Protein AF-A0A2E4NRJ2-F1 (afdb_monomer)

Secondary structure (DSSP, 8-state):
----------S---------------------PPPGGGB-SSSSB-HHHHHHHHHHHHHHHHHHHHHHHHHHHS--

Solvent-accessible surface area (backbone atoms only — not comparable to full-atom values): 5278 Å² total; per-residue (Å²): 136,90,79,86,78,84,80,79,72,74,88,71,76,92,78,74,88,83,74,90,73,84,89,76,94,68,100,63,84,71,84,75,66,76,54,77,93,34,45,58,84,81,86,50,68,31,58,68,60,51,52,52,52,51,54,48,55,51,51,53,51,52,54,49,51,52,54,54,49,55,60,73,67,54,81,131

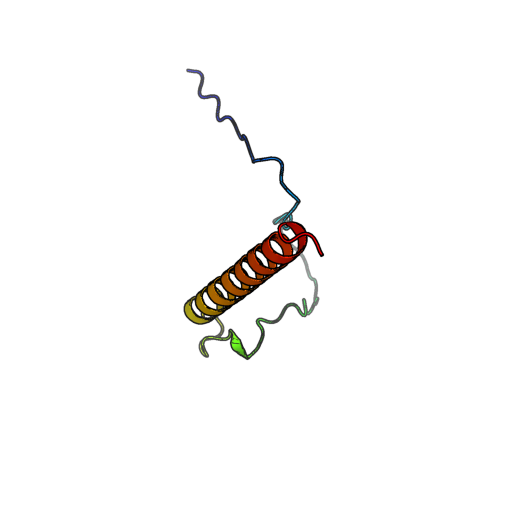Mean predicted aligned error: 16.35 Å

Sequence (76 aa):
MLISAEKTYLRGGNPLAFREHADRNAKESHRSSIPLRYRDGMGGINLEQVQRDQRRARRDIVRTMIRSLDRLRLPH

Radius of gyration: 21.12 Å; Cα contacts (8 Å, |Δi|>4): 12; chains: 1; bounding box: 56×42×46 Å

Foldseek 3Di:
DDDDPPPPPPPDDDDDDPDDDDDDDDPDPPPPQDPPQQDPVPRDGVVVSVVVVVVVVVVVVVVVVVVVVVVVPDDD

pLDDT: mean 71.13, std 22.95, range [37.72, 96.75]

Structure (mmCIF, N/CA/C/O backbone):
data_AF-A0A2E4NRJ2-F1
#
_entry.id   AF-A0A2E4NRJ2-F1
#
loop_
_atom_site.group_PDB
_atom_site.id
_atom_site.type_symbol
_atom_site.label_atom_id
_atom_site.label_alt_id
_atom_site.label_comp_id
_atom_site.label_asym_id
_atom_site.label_entity_id
_atom_site.label_seq_id
_atom_site.pdbx_PDB_ins_code
_atom_site.Cartn_x
_atom_site.Cartn_y
_atom_site.Cartn_z
_atom_site.occupancy
_atom_site.B_iso_or_equiv
_atom_site.auth_seq_id
_atom_site.auth_comp_id
_atom_site.auth_asym_id
_atom_site.auth_atom_id
_atom_site.pdbx_PDB_model_num
ATOM 1 N N . MET A 1 1 ? 31.786 30.318 16.668 1.00 37.88 1 MET A N 1
ATOM 2 C CA . MET A 1 1 ? 30.337 30.174 16.414 1.00 37.88 1 MET A CA 1
ATOM 3 C C . MET A 1 1 ? 29.960 28.719 16.627 1.00 37.88 1 MET A C 1
ATOM 5 O O . MET A 1 1 ? 30.496 27.860 15.943 1.00 37.88 1 MET A O 1
ATOM 9 N N . LEU A 1 2 ? 29.127 28.464 17.636 1.00 41.50 2 LEU A N 1
ATOM 10 C CA . LEU A 1 2 ? 28.542 27.162 17.952 1.00 41.50 2 LEU A CA 1
ATOM 11 C C . LEU A 1 2 ? 27.358 26.921 17.007 1.00 41.50 2 LEU A C 1
ATOM 13 O O . LEU A 1 2 ? 26.456 27.754 16.967 1.00 41.50 2 LEU A O 1
ATOM 17 N N . ILE A 1 3 ? 27.324 25.788 16.308 1.00 47.00 3 ILE A N 1
ATOM 18 C CA . ILE A 1 3 ? 26.077 25.238 15.761 1.00 47.00 3 ILE A CA 1
ATOM 19 C C . ILE A 1 3 ? 26.017 23.775 16.206 1.00 47.00 3 ILE A C 1
ATOM 21 O O . ILE A 1 3 ? 26.562 22.883 15.560 1.00 47.00 3 ILE A O 1
ATOM 25 N N . SER A 1 4 ? 25.399 23.554 17.370 1.00 46.44 4 SER A N 1
ATOM 26 C CA . SER A 1 4 ? 24.941 22.236 17.813 1.00 46.44 4 SER A CA 1
ATOM 27 C C . SER A 1 4 ? 23.845 21.767 16.865 1.00 46.44 4 SER A C 1
ATOM 29 O O . SER A 1 4 ? 22.751 22.322 16.870 1.00 46.44 4 SER A O 1
ATOM 31 N N . ALA A 1 5 ? 24.117 20.738 16.068 1.00 50.94 5 ALA A N 1
ATOM 32 C CA . ALA A 1 5 ? 23.061 19.977 15.418 1.00 50.94 5 ALA A CA 1
ATOM 33 C C . ALA A 1 5 ? 22.668 18.823 16.349 1.00 50.94 5 ALA A C 1
ATOM 35 O O . ALA A 1 5 ? 23.264 17.745 16.311 1.00 50.94 5 ALA A O 1
ATOM 36 N N . GLU A 1 6 ? 21.686 19.075 17.215 1.00 39.22 6 GLU A N 1
ATOM 37 C CA . GLU A 1 6 ? 20.962 18.035 17.947 1.00 39.22 6 GLU A CA 1
ATOM 38 C C . GLU A 1 6 ? 20.405 17.008 16.949 1.00 39.22 6 GLU A C 1
ATOM 40 O O . GLU A 1 6 ? 19.411 17.236 16.262 1.00 39.22 6 GLU A O 1
ATOM 45 N N . LYS A 1 7 ? 21.058 15.848 16.849 1.00 45.94 7 LYS A N 1
ATOM 46 C CA . LYS A 1 7 ? 20.513 14.672 16.166 1.00 45.94 7 LYS A CA 1
ATOM 47 C C . LYS A 1 7 ? 19.655 13.890 17.149 1.00 45.94 7 LYS A C 1
ATOM 49 O O . LYS A 1 7 ? 20.023 12.810 17.605 1.00 45.94 7 LYS A O 1
ATOM 54 N N . THR A 1 8 ? 18.485 14.431 17.461 1.00 42.56 8 THR A N 1
ATOM 55 C CA . THR A 1 8 ? 17.453 13.703 18.203 1.00 42.56 8 THR A CA 1
ATOM 56 C C . THR A 1 8 ? 16.720 12.790 17.226 1.00 42.56 8 THR A C 1
ATOM 58 O O . THR A 1 8 ? 15.585 13.041 16.823 1.00 42.56 8 THR A O 1
ATOM 61 N N . TYR A 1 9 ? 17.391 11.719 16.795 1.00 47.41 9 TYR A N 1
ATOM 62 C CA . TYR A 1 9 ? 16.693 10.620 16.145 1.00 47.41 9 TYR A CA 1
ATOM 63 C C . TYR A 1 9 ? 15.892 9.913 17.217 1.00 47.41 9 TYR A C 1
ATOM 65 O O . TYR A 1 9 ? 16.427 9.216 18.078 1.00 47.41 9 TYR A O 1
ATOM 73 N N . LEU A 1 10 ? 14.593 10.180 17.166 1.00 43.94 10 LEU A N 1
ATOM 74 C CA . LEU A 1 10 ? 13.555 9.479 17.887 1.00 43.94 10 LEU A CA 1
ATOM 75 C C . LEU A 1 10 ? 13.911 7.994 18.002 1.00 43.94 10 LEU A C 1
ATOM 77 O O . LEU A 1 10 ? 13.920 7.234 17.036 1.00 43.94 10 LEU A O 1
ATOM 81 N N . ARG A 1 11 ? 14.228 7.631 19.241 1.00 45.41 11 ARG A N 1
ATOM 82 C CA . ARG A 1 11 ? 14.266 6.290 19.802 1.00 45.41 11 ARG A CA 1
ATOM 83 C C . ARG A 1 11 ? 13.012 5.537 19.356 1.00 45.41 11 ARG A C 1
ATOM 85 O O . ARG A 1 11 ? 11.932 5.756 19.894 1.00 45.41 11 ARG A O 1
ATOM 92 N N . GLY A 1 12 ? 13.163 4.671 18.359 1.00 40.06 12 GLY A N 1
ATOM 93 C CA . GLY A 1 12 ? 12.044 3.932 17.785 1.00 40.06 12 GLY A CA 1
ATOM 94 C C . GLY A 1 12 ? 12.464 2.965 16.686 1.00 40.06 12 GLY A C 1
ATOM 95 O O . GLY A 1 12 ? 12.056 3.142 15.550 1.00 40.06 12 GLY A O 1
ATOM 96 N N . GLY A 1 13 ? 13.266 1.955 17.043 1.00 40.97 13 GLY A N 1
ATOM 97 C CA . GLY A 1 13 ? 13.434 0.715 16.272 1.00 40.97 13 GLY A CA 1
ATOM 98 C C . GLY A 1 13 ? 14.182 0.847 14.943 1.00 40.97 13 GLY A C 1
ATOM 99 O O . GLY A 1 13 ? 13.621 1.281 13.948 1.00 40.97 13 GLY A O 1
ATOM 100 N N . ASN A 1 14 ? 15.440 0.401 14.930 1.00 50.41 14 ASN A N 1
ATOM 101 C CA . ASN A 1 14 ? 16.324 0.277 13.765 1.00 50.41 14 ASN A CA 1
ATOM 102 C C . ASN A 1 14 ? 15.606 -0.037 12.431 1.00 50.41 14 ASN A C 1
ATOM 104 O O . ASN A 1 14 ? 15.133 -1.163 12.257 1.00 50.41 14 ASN A O 1
ATOM 108 N N . PRO A 1 15 ? 15.676 0.852 11.425 1.00 45.59 15 PRO A N 1
ATOM 109 C CA . PRO A 1 15 ? 15.612 0.456 10.035 1.00 45.59 15 PRO A CA 1
ATOM 110 C C . PRO A 1 15 ? 16.983 0.706 9.404 1.00 45.59 15 PRO A C 1
ATOM 112 O O . PRO A 1 15 ? 17.365 1.839 9.141 1.00 45.59 15 PRO A O 1
ATOM 115 N N . LEU A 1 16 ? 17.699 -0.394 9.171 1.00 45.31 16 LEU A N 1
ATOM 116 C CA . LEU A 1 16 ? 18.687 -0.544 8.103 1.00 45.31 16 LEU A CA 1
ATOM 117 C C . LEU A 1 16 ? 19.779 0.534 8.072 1.00 45.31 16 LEU A C 1
ATOM 119 O O . LEU A 1 16 ? 19.675 1.554 7.396 1.00 45.31 16 LEU A O 1
ATOM 123 N N . ALA A 1 17 ? 20.881 0.234 8.759 1.00 37.72 17 ALA A N 1
ATOM 124 C CA . ALA A 1 17 ? 22.159 0.887 8.538 1.00 37.72 17 ALA A CA 1
ATOM 125 C C . ALA A 1 17 ? 22.524 0.827 7.042 1.00 37.72 17 ALA A C 1
ATOM 127 O O . ALA A 1 17 ? 23.007 -0.191 6.549 1.00 37.72 17 ALA A O 1
ATOM 128 N N . PHE A 1 18 ? 22.290 1.920 6.316 1.00 46.03 18 PHE A N 1
ATOM 129 C CA . PHE A 1 18 ? 22.926 2.169 5.030 1.00 46.03 18 PHE A CA 1
ATOM 130 C C . PHE A 1 18 ? 24.393 2.481 5.325 1.00 46.03 18 PHE A C 1
ATOM 132 O O . PHE A 1 18 ? 24.758 3.610 5.653 1.00 46.03 18 PHE A O 1
ATOM 139 N N . ARG A 1 19 ? 25.218 1.433 5.334 1.00 38.16 19 ARG A N 1
ATOM 140 C CA . ARG A 1 19 ? 26.665 1.543 5.476 1.00 38.16 19 ARG A CA 1
ATOM 141 C C . ARG A 1 19 ? 27.263 1.505 4.077 1.00 38.16 19 ARG A C 1
ATOM 143 O O . ARG A 1 19 ? 27.425 0.440 3.493 1.00 38.16 19 ARG A O 1
ATOM 150 N N . GLU A 1 20 ? 27.552 2.681 3.545 1.00 45.81 20 GLU A N 1
ATOM 151 C CA . GLU A 1 20 ? 28.306 2.840 2.309 1.00 45.81 20 GLU A CA 1
ATOM 152 C C . GLU A 1 20 ? 29.774 2.491 2.608 1.00 45.81 20 GLU A C 1
ATOM 154 O O . GLU A 1 20 ? 30.481 3.240 3.280 1.00 45.81 20 GLU A O 1
ATOM 159 N N . HIS A 1 21 ? 30.219 1.305 2.188 1.00 39.66 21 HIS A N 1
ATOM 160 C CA . HIS A 1 21 ? 31.641 0.980 2.107 1.00 39.66 21 HIS A CA 1
ATOM 161 C C . HIS A 1 21 ? 31.979 0.632 0.664 1.00 39.66 21 HIS A C 1
ATOM 163 O O . HIS A 1 21 ? 31.441 -0.305 0.079 1.00 39.66 21 HIS A O 1
ATOM 169 N N . ALA A 1 22 ? 32.860 1.458 0.113 1.00 46.78 22 ALA A N 1
ATOM 170 C CA . ALA A 1 22 ? 33.415 1.344 -1.214 1.00 46.78 22 ALA A CA 1
ATOM 171 C C . ALA A 1 22 ? 34.278 0.083 -1.391 1.00 46.78 22 ALA A C 1
ATOM 173 O O . ALA A 1 22 ? 34.972 -0.346 -0.472 1.00 46.78 22 ALA A O 1
ATOM 174 N N . ASP A 1 23 ? 34.267 -0.382 -2.640 1.00 46.88 23 ASP A N 1
ATOM 175 C CA . ASP A 1 23 ? 35.303 -1.144 -3.342 1.00 46.88 23 ASP A CA 1
ATOM 176 C C . ASP A 1 23 ? 35.628 -2.566 -2.841 1.00 46.88 23 ASP A C 1
ATOM 178 O O . ASP A 1 23 ? 36.433 -2.775 -1.937 1.00 46.88 23 ASP A O 1
ATOM 182 N N . ARG A 1 24 ? 35.062 -3.568 -3.529 1.00 41.16 24 ARG A N 1
ATOM 183 C CA . ARG A 1 24 ? 35.787 -4.552 -4.367 1.00 41.16 24 ARG A CA 1
ATOM 184 C C . ARG A 1 24 ? 34.957 -5.815 -4.548 1.00 41.16 24 ARG A C 1
ATOM 186 O O . ARG A 1 24 ? 34.590 -6.471 -3.585 1.00 41.16 24 ARG A O 1
ATOM 193 N N . ASN A 1 25 ? 34.767 -6.180 -5.814 1.00 49.59 25 ASN A N 1
ATOM 194 C CA . ASN A 1 25 ? 34.629 -7.559 -6.282 1.00 49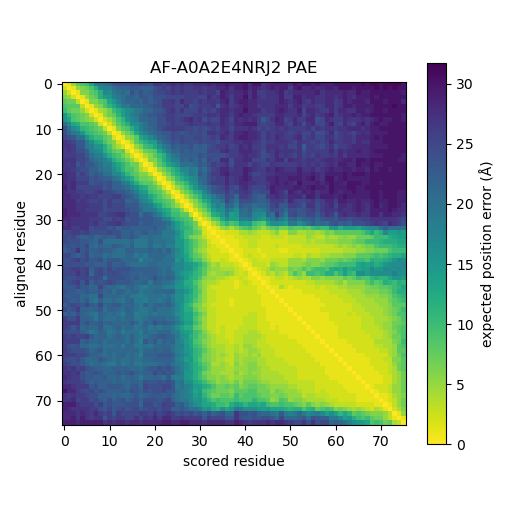.59 25 ASN A CA 1
ATOM 195 C C . ASN A 1 25 ? 33.776 -8.480 -5.391 1.00 49.59 25 ASN A C 1
ATOM 197 O O . ASN A 1 25 ? 34.282 -9.375 -4.720 1.00 49.59 25 ASN A O 1
ATOM 201 N N . ALA A 1 26 ? 32.463 -8.290 -5.449 1.00 42.06 26 ALA A N 1
ATOM 202 C CA . ALA 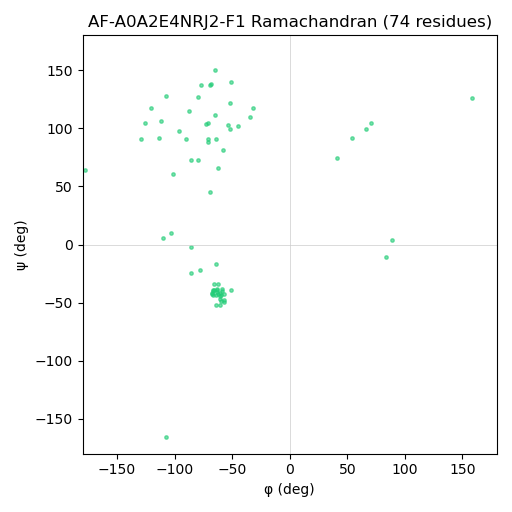A 1 26 ? 31.523 -9.293 -4.999 1.00 42.06 26 ALA A CA 1
ATOM 203 C C . ALA A 1 26 ? 30.560 -9.555 -6.154 1.00 42.06 26 ALA A C 1
ATOM 205 O O . ALA A 1 26 ? 29.673 -8.755 -6.456 1.00 42.06 26 ALA A O 1
ATOM 206 N N . LYS A 1 27 ? 30.745 -10.697 -6.825 1.00 49.50 27 LYS A N 1
ATOM 207 C CA . LYS A 1 27 ? 29.671 -11.388 -7.548 1.00 49.50 27 LYS A CA 1
ATOM 208 C C . LYS A 1 27 ? 28.611 -11.807 -6.531 1.00 49.50 27 LYS A C 1
ATOM 210 O O . LYS A 1 27 ? 28.415 -12.985 -6.262 1.00 49.50 27 LYS A O 1
ATOM 215 N N . GLU A 1 28 ? 27.953 -10.839 -5.926 1.00 50.19 28 GLU A N 1
ATOM 216 C CA . GLU A 1 28 ? 26.931 -11.068 -4.934 1.00 50.19 28 GLU A CA 1
ATOM 217 C C . GLU A 1 28 ? 25.650 -10.582 -5.569 1.00 50.19 28 GLU A C 1
ATOM 219 O O . GLU A 1 28 ? 25.307 -9.403 -5.548 1.00 50.19 28 GLU A O 1
ATOM 224 N N . SER A 1 29 ? 24.980 -11.528 -6.223 1.00 49.81 29 SER A N 1
ATOM 225 C CA . SER A 1 29 ? 23.583 -11.410 -6.601 1.00 49.81 29 SER A CA 1
ATOM 226 C C . SER A 1 29 ? 22.795 -11.175 -5.311 1.00 49.81 29 SER A C 1
ATOM 228 O O . SER A 1 29 ? 22.280 -12.107 -4.696 1.00 49.81 29 SER A O 1
ATOM 230 N N . HIS A 1 30 ? 22.776 -9.923 -4.852 1.00 50.72 30 HIS A N 1
ATOM 231 C CA . HIS A 1 30 ? 21.938 -9.450 -3.769 1.00 50.72 30 HIS A CA 1
ATOM 232 C C . HIS A 1 30 ? 20.508 -9.612 -4.271 1.00 50.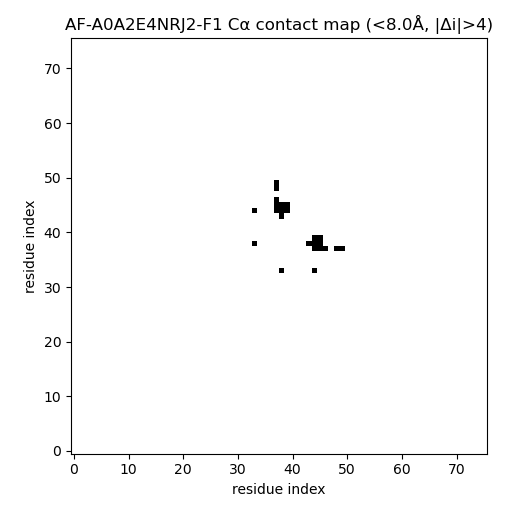72 30 HIS A C 1
ATOM 234 O O . HIS A 1 30 ? 19.952 -8.762 -4.965 1.00 50.72 30 HIS A O 1
ATOM 240 N N . ARG A 1 31 ? 19.931 -10.781 -3.985 1.00 50.44 31 ARG A N 1
ATOM 241 C CA . ARG A 1 31 ? 18.557 -11.177 -4.299 1.00 50.44 31 ARG A CA 1
ATOM 242 C C . ARG A 1 31 ? 17.542 -10.390 -3.457 1.00 50.44 31 ARG A C 1
ATOM 244 O O . ARG A 1 31 ? 16.581 -10.953 -2.950 1.00 50.44 31 ARG A O 1
ATOM 251 N N . SER A 1 32 ? 17.705 -9.079 -3.340 1.00 59.94 32 SER A N 1
ATOM 252 C CA . SER A 1 32 ? 16.637 -8.149 -2.981 1.00 59.94 32 SER A CA 1
ATOM 253 C C . SER A 1 32 ? 16.149 -7.465 -4.256 1.00 59.94 32 SER A C 1
ATOM 255 O O . SER A 1 32 ? 16.232 -6.254 -4.437 1.00 59.94 32 SER A O 1
ATOM 257 N N . SER A 1 33 ? 15.653 -8.273 -5.196 1.00 77.56 33 SER A N 1
ATOM 258 C CA . SER A 1 33 ? 15.038 -7.722 -6.399 1.00 77.56 33 SER A CA 1
ATOM 259 C C . SER A 1 33 ? 13.728 -7.031 -6.033 1.00 77.56 33 SER A C 1
ATOM 261 O O . SER A 1 33 ? 12.934 -7.566 -5.256 1.00 77.56 33 SER A O 1
ATOM 263 N N . ILE A 1 34 ? 13.487 -5.861 -6.628 1.00 80.31 34 ILE A N 1
ATOM 264 C CA . ILE A 1 34 ? 12.202 -5.165 -6.550 1.00 80.31 34 ILE A CA 1
ATOM 265 C C . ILE A 1 34 ? 11.102 -6.161 -6.952 1.00 80.31 34 ILE A C 1
ATOM 267 O O . ILE A 1 34 ? 11.167 -6.699 -8.071 1.00 80.31 34 ILE A O 1
ATOM 271 N N . PRO A 1 35 ? 10.104 -6.422 -6.079 1.00 87.81 35 PRO A N 1
ATOM 272 C CA . PRO A 1 35 ? 8.990 -7.303 -6.404 1.00 87.81 35 PRO A CA 1
ATOM 273 C C . PRO A 1 35 ? 8.360 -6.905 -7.735 1.00 87.81 35 PRO A C 1
ATOM 275 O O . PRO A 1 35 ? 8.186 -5.717 -7.993 1.00 87.81 35 PRO A O 1
ATOM 278 N N . LEU A 1 36 ? 7.975 -7.886 -8.558 1.00 87.62 36 LEU A N 1
ATOM 279 C CA . LEU A 1 36 ? 7.436 -7.637 -9.904 1.00 87.62 36 LEU A CA 1
ATOM 280 C C . LEU A 1 36 ? 6.298 -6.606 -9.901 1.00 87.62 36 LEU A C 1
ATOM 282 O O . LEU A 1 36 ? 6.269 -5.728 -10.753 1.00 87.62 36 LEU A O 1
ATOM 286 N N . ARG A 1 37 ? 5.426 -6.652 -8.885 1.00 88.75 37 ARG A N 1
ATOM 287 C CA . ARG A 1 37 ? 4.312 -5.708 -8.713 1.00 88.75 37 ARG A CA 1
ATOM 288 C C . ARG A 1 37 ? 4.732 -4.257 -8.472 1.00 88.75 37 ARG A C 1
ATOM 290 O O . ARG A 1 37 ? 3.892 -3.388 -8.577 1.00 88.75 37 ARG A O 1
ATOM 297 N N . TYR A 1 38 ? 5.978 -3.993 -8.096 1.00 92.38 38 TYR A N 1
ATOM 298 C CA . TYR A 1 38 ? 6.488 -2.645 -7.846 1.00 92.38 38 TYR A CA 1
ATOM 299 C C . TYR A 1 38 ? 7.488 -2.194 -8.900 1.00 92.38 38 TYR A C 1
ATOM 301 O O . TYR A 1 38 ? 8.071 -1.133 -8.733 1.00 92.38 38 TYR A O 1
ATOM 309 N N . ARG A 1 39 ? 7.713 -2.962 -9.970 1.00 90.44 39 ARG A N 1
ATOM 310 C CA . ARG A 1 39 ? 8.557 -2.505 -11.076 1.00 90.44 39 ARG A CA 1
ATOM 311 C C . ARG A 1 39 ? 7.778 -1.519 -11.940 1.00 90.44 39 ARG A C 1
ATOM 313 O O . ARG A 1 39 ? 6.611 -1.748 -12.238 1.00 90.44 39 ARG A O 1
ATOM 320 N N . ASP A 1 40 ? 8.427 -0.437 -12.349 1.00 88.00 40 ASP A N 1
ATOM 321 C CA . ASP A 1 40 ? 7.844 0.578 -13.243 1.00 88.00 40 ASP A CA 1
ATOM 322 C C . ASP A 1 40 ? 7.989 0.246 -14.741 1.00 88.00 40 ASP A C 1
ATOM 324 O O . ASP A 1 40 ? 7.508 0.990 -15.589 1.00 88.00 40 ASP A O 1
ATOM 328 N N . GLY A 1 41 ? 8.646 -0.871 -15.075 1.00 81.44 41 GLY A N 1
ATOM 329 C CA . GLY A 1 41 ? 8.920 -1.288 -16.454 1.00 81.44 41 GLY A CA 1
ATOM 330 C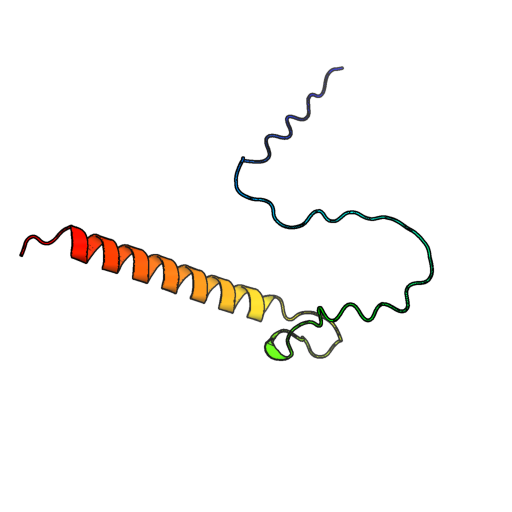 C . GLY A 1 41 ? 10.162 -0.643 -17.082 1.00 81.44 41 GLY A C 1
ATOM 331 O O . GLY A 1 41 ? 10.624 -1.129 -18.108 1.00 81.44 41 GLY A O 1
ATOM 332 N N . MET A 1 42 ? 10.758 0.369 -16.443 1.00 87.44 42 MET A N 1
ATOM 333 C CA . MET A 1 42 ? 11.989 1.051 -16.874 1.00 87.44 42 MET A CA 1
ATOM 334 C C . MET A 1 42 ? 13.221 0.625 -16.057 1.00 87.44 42 MET A C 1
ATOM 336 O O . MET A 1 42 ? 14.290 1.217 -16.167 1.00 87.44 42 MET A O 1
ATOM 340 N N . GLY A 1 43 ? 13.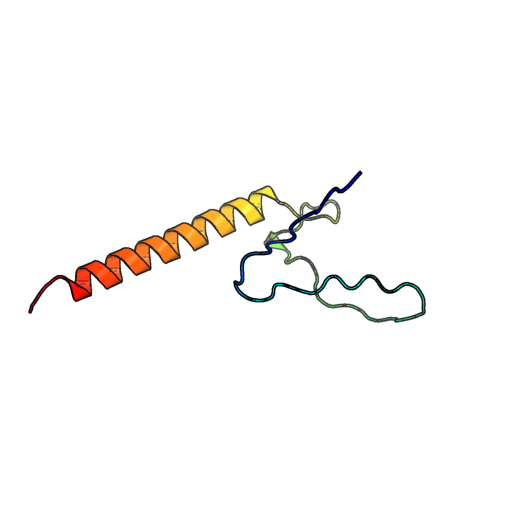080 -0.415 -15.231 1.00 80.94 43 GLY A N 1
ATOM 341 C CA . GLY A 1 43 ? 14.133 -0.896 -14.333 1.00 80.94 43 GLY A CA 1
ATOM 342 C C . GLY A 1 43 ? 14.139 -0.216 -12.960 1.00 80.94 43 GLY A C 1
ATOM 343 O O . GLY A 1 43 ? 15.008 -0.525 -12.147 1.00 80.94 43 GLY A O 1
ATOM 344 N N . GLY A 1 44 ? 13.167 0.656 -12.680 1.00 89.50 44 GLY A N 1
ATOM 345 C CA . GLY A 1 44 ? 12.974 1.326 -11.400 1.00 89.50 44 GLY A CA 1
ATOM 346 C C . GLY A 1 44 ? 11.775 0.796 -10.607 1.00 89.50 44 GLY A C 1
ATOM 347 O O . GLY A 1 44 ? 11.224 -0.282 -10.867 1.00 89.50 44 GLY A O 1
ATOM 348 N N . ILE A 1 45 ? 11.389 1.564 -9.585 1.00 91.62 45 ILE A N 1
ATOM 349 C CA . ILE A 1 45 ? 10.292 1.244 -8.666 1.00 91.62 45 ILE A CA 1
ATOM 350 C C . ILE A 1 45 ? 9.102 2.160 -8.954 1.00 91.62 45 ILE A C 1
ATOM 352 O O . ILE A 1 45 ? 9.219 3.381 -8.879 1.00 91.62 45 ILE A O 1
ATOM 356 N N . ASN A 1 46 ? 7.918 1.581 -9.150 1.00 93.00 46 ASN A N 1
ATOM 357 C CA . ASN A 1 46 ? 6.652 2.304 -9.163 1.00 93.00 46 ASN A CA 1
ATOM 358 C C . ASN A 1 46 ? 6.294 2.775 -7.739 1.00 93.00 46 ASN A C 1
ATOM 360 O O . ASN A 1 46 ? 5.605 2.089 -6.974 1.00 93.00 46 ASN A O 1
ATOM 364 N N . LEU A 1 47 ? 6.783 3.963 -7.377 1.00 93.06 47 LEU A N 1
ATOM 365 C CA . LEU A 1 47 ? 6.583 4.561 -6.055 1.00 93.06 47 LEU A CA 1
ATOM 366 C C . LEU A 1 47 ? 5.111 4.828 -5.741 1.00 93.06 47 LEU A C 1
ATOM 368 O O . LEU A 1 47 ? 4.702 4.688 -4.588 1.00 93.06 47 LEU A O 1
ATOM 372 N N . GLU A 1 48 ? 4.293 5.173 -6.736 1.00 94.56 48 GLU A N 1
ATOM 373 C CA . GLU A 1 48 ? 2.871 5.410 -6.496 1.00 94.56 48 GLU A CA 1
ATOM 374 C C . GLU A 1 48 ? 2.170 4.153 -5.989 1.00 94.56 48 GLU A C 1
ATOM 376 O O . GLU A 1 48 ? 1.353 4.215 -5.065 1.00 94.56 48 GLU A O 1
ATOM 381 N N . GLN A 1 49 ? 2.487 3.004 -6.586 1.00 92.94 49 GLN A N 1
ATOM 382 C CA . GLN A 1 49 ? 1.912 1.729 -6.186 1.00 92.94 49 GLN A CA 1
ATOM 383 C C . GLN A 1 49 ? 2.371 1.328 -4.785 1.00 92.94 49 GLN A C 1
ATOM 385 O O . GLN A 1 49 ? 1.541 0.950 -3.958 1.00 92.94 49 GLN A O 1
ATOM 390 N N . VAL A 1 50 ? 3.659 1.504 -4.478 1.00 94.44 50 VAL A N 1
ATOM 391 C CA . VAL A 1 50 ? 4.191 1.284 -3.125 1.00 94.44 50 VAL A CA 1
ATOM 392 C C . VAL A 1 50 ? 3.455 2.157 -2.107 1.00 94.44 50 VAL A C 1
ATOM 394 O O . VAL A 1 50 ? 2.987 1.661 -1.082 1.00 94.44 50 VAL A O 1
ATOM 397 N N . GLN A 1 51 ? 3.285 3.449 -2.391 1.00 95.19 51 GLN A N 1
ATOM 398 C CA . GLN A 1 51 ? 2.595 4.362 -1.481 1.00 95.19 51 GLN A CA 1
ATOM 399 C C . GLN A 1 51 ? 1.107 4.024 -1.318 1.00 95.19 51 GLN A C 1
ATOM 401 O O . GLN A 1 51 ? 0.573 4.121 -0.210 1.00 95.19 51 GLN A O 1
ATOM 406 N N . ARG A 1 52 ? 0.412 3.627 -2.395 1.00 96.19 52 ARG A N 1
ATOM 407 C CA . ARG A 1 52 ? -0.991 3.181 -2.322 1.00 96.19 52 ARG A CA 1
ATOM 408 C C . ARG A 1 52 ? -1.125 1.960 -1.413 1.00 96.19 52 ARG A C 1
ATOM 410 O O . ARG A 1 52 ? -1.984 1.970 -0.530 1.00 96.19 52 ARG A O 1
ATOM 417 N N . ASP A 1 53 ? -0.262 0.964 -1.581 1.00 95.31 53 ASP A N 1
ATOM 418 C CA . ASP A 1 53 ? -0.270 -0.252 -0.767 1.00 95.31 53 ASP A CA 1
ATOM 419 C C . ASP A 1 53 ? 0.049 0.045 0.700 1.00 95.31 53 ASP A C 1
ATOM 421 O O . ASP A 1 53 ? -0.655 -0.423 1.593 1.00 95.31 53 ASP A O 1
ATOM 425 N N . GLN A 1 54 ? 1.040 0.898 0.969 1.00 95.50 54 GLN A N 1
ATOM 426 C CA . GLN A 1 54 ? 1.358 1.324 2.333 1.00 95.50 54 GLN A CA 1
ATOM 427 C C . GLN A 1 54 ? 0.185 2.048 3.001 1.00 95.50 54 GLN A C 1
ATOM 429 O O . GLN A 1 54 ? -0.109 1.798 4.170 1.00 95.50 54 GLN A O 1
ATOM 434 N N . ARG A 1 55 ? -0.519 2.931 2.278 1.00 96.75 55 ARG A N 1
ATOM 435 C CA . ARG A 1 55 ? -1.719 3.598 2.809 1.00 96.75 55 ARG A CA 1
ATOM 436 C C . ARG A 1 55 ? -2.830 2.599 3.128 1.00 96.75 55 ARG A C 1
ATOM 438 O O . ARG A 1 55 ? -3.497 2.762 4.147 1.00 96.75 55 ARG A O 1
ATOM 445 N N . ARG A 1 56 ? -3.023 1.575 2.290 1.00 95.50 56 ARG A N 1
ATOM 446 C CA . ARG A 1 56 ? -4.000 0.500 2.538 1.00 95.50 56 ARG A CA 1
ATOM 447 C C . ARG A 1 56 ? -3.627 -0.306 3.779 1.00 95.50 56 ARG A C 1
ATOM 449 O O . ARG A 1 56 ? -4.424 -0.360 4.707 1.00 95.50 56 ARG A O 1
ATOM 456 N N . ALA A 1 57 ? -2.388 -0.786 3.860 1.00 95.06 57 ALA A N 1
ATOM 457 C CA . ALA A 1 57 ? -1.898 -1.537 5.013 1.00 95.06 57 ALA A CA 1
ATOM 458 C C . ALA A 1 57 ? -2.040 -0.746 6.326 1.00 95.06 57 ALA A C 1
ATOM 460 O O . ALA A 1 57 ? -2.513 -1.277 7.328 1.00 95.06 57 ALA A O 1
ATOM 461 N N . ARG A 1 58 ? -1.711 0.555 6.318 1.00 94.94 58 ARG A N 1
ATOM 462 C CA . ARG A 1 58 ? -1.912 1.434 7.485 1.00 94.94 58 ARG A CA 1
ATOM 463 C C . ARG A 1 58 ? -3.383 1.528 7.892 1.00 94.94 58 ARG A C 1
ATOM 465 O O . ARG A 1 58 ? -3.684 1.449 9.079 1.00 94.94 58 ARG A O 1
ATOM 472 N N . ARG A 1 59 ? -4.300 1.683 6.930 1.00 96.12 59 ARG A N 1
ATOM 473 C CA . ARG A 1 59 ? -5.748 1.723 7.202 1.00 96.12 59 ARG A CA 1
ATOM 474 C C . ARG A 1 59 ? -6.250 0.411 7.792 1.00 96.12 59 ARG A C 1
ATOM 476 O O . ARG A 1 59 ? -7.042 0.451 8.727 1.00 96.12 59 ARG A O 1
ATOM 483 N N . ASP A 1 60 ? -5.773 -0.721 7.290 1.00 95.44 60 ASP A N 1
ATOM 484 C CA . ASP A 1 60 ? -6.179 -2.038 7.782 1.00 95.44 60 ASP A CA 1
ATOM 485 C C . ASP A 1 60 ? -5.707 -2.277 9.219 1.00 95.44 60 ASP A C 1
ATOM 487 O O . ASP A 1 60 ? -6.478 -2.761 10.052 1.00 95.44 60 ASP A O 1
ATOM 491 N N . ILE A 1 61 ? -4.481 -1.853 9.542 1.00 95.25 61 ILE A N 1
ATOM 492 C CA . ILE A 1 61 ? -3.954 -1.887 10.912 1.00 95.25 61 ILE A CA 1
ATOM 493 C C . ILE A 1 61 ? -4.819 -1.025 11.836 1.00 95.25 61 ILE A C 1
ATOM 495 O O . ILE A 1 61 ? -5.315 -1.526 12.843 1.00 95.25 61 ILE A O 1
ATOM 499 N N . VAL A 1 62 ? -5.069 0.239 11.478 1.00 95.44 62 VAL A N 1
ATOM 500 C CA . VAL A 1 62 ? -5.894 1.152 12.292 1.00 95.44 62 VAL A CA 1
ATOM 501 C C . VAL A 1 62 ? -7.307 0.600 12.480 1.00 95.44 62 VAL A C 1
ATOM 503 O O . VAL A 1 62 ? -7.833 0.600 13.590 1.00 95.44 62 VAL A O 1
ATOM 506 N N . ARG A 1 63 ? -7.920 0.068 11.420 1.00 95.44 63 ARG A N 1
ATOM 507 C CA . ARG A 1 63 ? -9.258 -0.529 11.494 1.00 95.44 63 ARG A CA 1
ATOM 508 C C . ARG A 1 63 ? -9.288 -1.744 12.417 1.00 95.44 63 ARG A C 1
ATOM 510 O O . ARG A 1 63 ? -10.264 -1.943 13.137 1.00 95.44 63 ARG A O 1
ATOM 517 N N . THR A 1 64 ? -8.233 -2.551 12.400 1.00 95.50 64 THR A N 1
ATOM 518 C CA . THR A 1 64 ? -8.095 -3.705 13.294 1.00 95.50 64 THR A CA 1
ATOM 519 C C . THR A 1 64 ? -7.919 -3.256 14.742 1.00 95.50 64 THR A C 1
ATOM 521 O O . THR 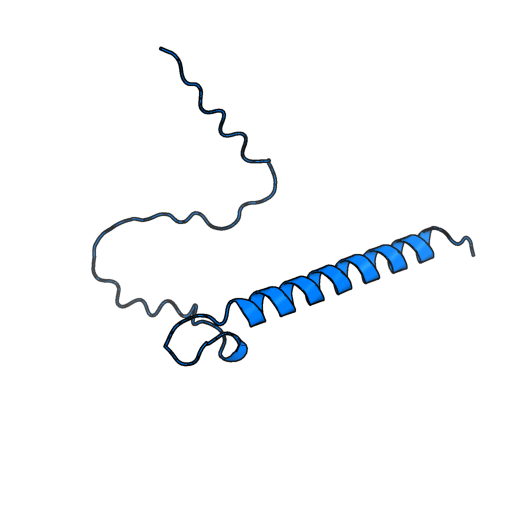A 1 64 ? -8.587 -3.796 15.620 1.00 95.50 64 THR A O 1
ATOM 524 N N . MET A 1 65 ? -7.109 -2.222 14.983 1.00 93.94 65 MET A N 1
ATOM 525 C CA . MET A 1 65 ? -6.924 -1.633 16.311 1.00 93.94 65 MET A CA 1
ATOM 526 C C . MET A 1 65 ? -8.242 -1.107 16.884 1.00 93.94 65 MET A C 1
ATOM 528 O O . MET A 1 65 ? -8.603 -1.474 17.998 1.00 93.94 65 MET A O 1
ATOM 532 N N . ILE A 1 66 ? -9.011 -0.335 16.112 1.00 94.81 66 ILE A N 1
ATOM 533 C CA . ILE A 1 66 ? -10.327 0.167 16.544 1.00 94.81 66 ILE A CA 1
ATOM 534 C C . ILE A 1 66 ? -11.245 -0.996 16.929 1.00 94.81 66 ILE A C 1
ATOM 536 O O . ILE A 1 66 ? -11.764 -1.029 18.038 1.00 94.81 66 ILE A O 1
ATOM 540 N N . ARG A 1 67 ? -11.357 -2.015 16.067 1.00 93.75 67 ARG A N 1
ATOM 541 C CA . ARG A 1 67 ? -12.172 -3.206 16.356 1.00 93.75 67 ARG A CA 1
ATOM 542 C C . ARG A 1 67 ? -11.726 -3.941 17.617 1.00 93.75 67 ARG A C 1
ATOM 544 O O . ARG A 1 67 ? -12.569 -4.458 18.344 1.00 93.75 67 ARG A O 1
ATOM 551 N N . SER A 1 68 ? -10.418 -4.034 17.863 1.00 91.88 68 SER A N 1
ATOM 552 C CA . SER A 1 68 ? -9.914 -4.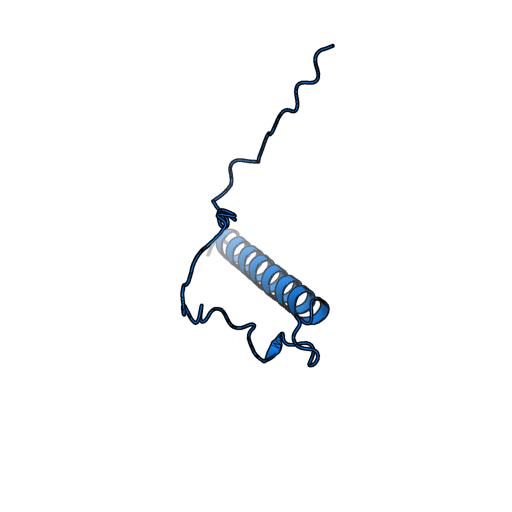647 19.094 1.00 91.88 68 SER A CA 1
ATOM 553 C C . SER A 1 68 ? -10.273 -3.823 20.327 1.00 91.88 68 SER A C 1
ATOM 555 O O . SER A 1 68 ? -10.680 -4.400 21.327 1.00 91.88 68 SER A O 1
ATOM 557 N N . LEU A 1 69 ? -10.215 -2.492 20.243 1.00 93.56 69 LEU A N 1
ATOM 558 C CA . LEU A 1 69 ? -10.605 -1.606 21.338 1.00 93.56 69 LEU A CA 1
ATOM 559 C C . LEU A 1 69 ? -12.111 -1.672 21.618 1.00 93.56 69 LEU A C 1
ATOM 561 O O . LEU A 1 69 ? -12.498 -1.757 22.780 1.00 93.56 69 LEU A O 1
ATOM 565 N N . ASP A 1 70 ? -12.952 -1.715 20.582 1.00 92.38 70 ASP A N 1
ATOM 566 C CA . ASP A 1 70 ? -14.407 -1.863 20.735 1.00 92.38 70 ASP A CA 1
ATOM 567 C C . ASP A 1 70 ? -14.768 -3.160 21.473 1.00 92.38 70 ASP A C 1
ATOM 569 O O . ASP A 1 70 ? -15.627 -3.159 22.354 1.00 92.38 70 ASP A O 1
ATOM 573 N N . ARG A 1 71 ? -14.065 -4.260 21.169 1.00 90.06 71 ARG A N 1
ATOM 574 C CA . ARG A 1 71 ? -14.240 -5.548 21.863 1.00 90.06 71 ARG A CA 1
ATOM 575 C C . ARG A 1 71 ? -13.830 -5.500 23.330 1.00 90.06 71 ARG A C 1
ATOM 577 O O . ARG A 1 71 ? -14.439 -6.187 24.134 1.00 90.06 71 ARG A O 1
ATOM 584 N N . LEU A 1 72 ? -12.808 -4.720 23.674 1.00 89.69 72 LEU A N 1
ATOM 585 C CA . LEU A 1 72 ? -12.372 -4.552 25.063 1.00 89.69 72 LEU A CA 1
ATOM 586 C C . LEU A 1 72 ? -13.280 -3.598 25.851 1.00 89.69 72 LEU A C 1
ATOM 588 O O . LEU A 1 72 ? -13.287 -3.634 27.077 1.00 89.69 72 LEU A O 1
ATOM 592 N N . ARG A 1 73 ? -14.020 -2.722 25.161 1.00 84.38 73 ARG A N 1
ATOM 593 C CA . ARG A 1 73 ? -14.884 -1.711 25.779 1.00 84.38 73 ARG A CA 1
ATOM 594 C C . ARG A 1 73 ? -16.279 -2.233 26.130 1.00 84.38 73 ARG A C 1
ATOM 596 O O . ARG A 1 73 ? -16.923 -1.655 27.001 1.00 84.38 73 ARG A O 1
ATOM 603 N N . LEU A 1 74 ? -16.762 -3.273 25.459 1.00 72.38 74 LEU A N 1
ATOM 604 C CA . LEU A 1 74 ? -18.072 -3.858 25.739 1.00 72.38 74 LEU A CA 1
ATOM 605 C C . LEU A 1 74 ? -17.945 -4.922 26.845 1.00 72.38 74 LEU A C 1
ATOM 607 O O . LEU A 1 74 ? -17.284 -5.934 26.610 1.00 72.38 74 LEU A O 1
ATOM 611 N N . PRO A 1 75 ? -18.550 -4.727 28.036 1.00 64.44 75 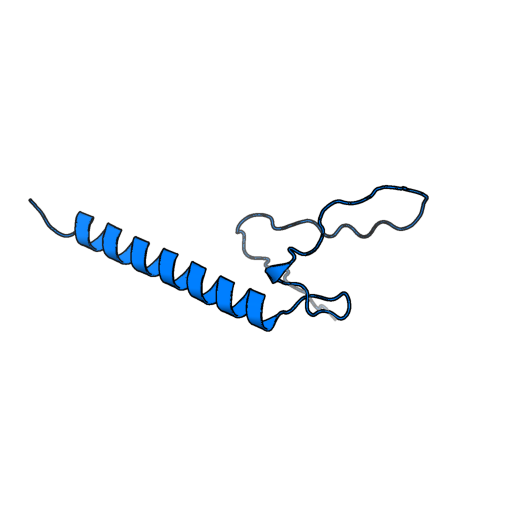PRO A N 1
ATOM 612 C CA . PRO A 1 75 ? -18.699 -5.810 28.998 1.00 64.44 75 PRO A CA 1
ATOM 613 C C . PRO A 1 75 ? -19.716 -6.821 28.447 1.00 64.44 75 PRO A C 1
ATOM 615 O O . PRO A 1 75 ? -20.727 -6.423 27.861 1.00 64.44 75 PRO A O 1
ATOM 618 N N . HIS A 1 76 ? -19.409 -8.112 28.589 1.00 60.31 76 HIS A N 1
ATOM 619 C CA . HIS A 1 76 ? -20.363 -9.198 28.359 1.00 60.31 76 HIS A CA 1
ATOM 620 C C . HIS A 1 76 ? -21.517 -9.149 29.360 1.00 60.31 76 HIS A C 1
ATOM 622 O O . HIS A 1 76 ? -21.249 -8.820 30.539 1.00 60.31 76 HIS A O 1
#